Protein AF-A0A4Y5P8I5-F1 (afdb_monomer_lite)

pLDDT: mean 81.87, std 17.93, range [43.19, 98.25]

Sequence (55 aa):
MFNIYPEYSFCPSDFVFAKLPEAYAIFDPIVDVLPIIPLFLFLLAFVWQASVSFR

Secondary structure (DSSP, 8-state):
-----------TT----PPPPGGGGGGHHHHTTGGGHHHHHHHHHHHHHHHTT--

InterPro domains:
  IPR003687 Photosystem II PsbK [MF_00441] (17-55)
  IPR003687 Photosystem II PsbK [NF002715] (16-55)
  IPR003687 Photosystem II PsbK [PF02533] (16-55)
  IPR003687 Photosystem II PsbK [PTHR35325] (3-55)
  IPR037270 Photosystem II PsbK superfamily [SSF161037] (19-55)

Organism: NCBI:txid258993

Radius of gyration: 20.05 Å; chains: 1; bounding box: 36×52×42 Å

Structure (mmCIF, N/CA/C/O backbone):
data_AF-A0A4Y5P8I5-F1
#
_entry.id   AF-A0A4Y5P8I5-F1
#
loop_
_atom_site.group_PDB
_atom_site.id
_atom_site.type_symbol
_atom_site.label_atom_id
_atom_site.label_alt_id
_atom_site.label_comp_id
_atom_site.label_asym_id
_atom_site.label_entity_id
_atom_site.label_seq_id
_atom_site.pdbx_PDB_ins_code
_atom_site.Cartn_x
_atom_site.Cartn_y
_atom_site.Cartn_z
_atom_site.occupancy
_atom_site.B_iso_or_equiv
_atom_site.auth_seq_id
_atom_site.auth_comp_id
_atom_site.auth_asym_id
_atom_site.auth_atom_id
_atom_site.pdbx_PDB_model_num
ATOM 1 N N . MET A 1 1 ? 24.249 42.956 -4.284 1.00 43.19 1 MET A N 1
ATOM 2 C CA . MET A 1 1 ? 23.825 42.024 -3.220 1.00 43.19 1 MET A CA 1
ATOM 3 C C . MET A 1 1 ? 23.022 40.935 -3.913 1.00 43.19 1 MET A C 1
ATOM 5 O O . MET A 1 1 ? 21.880 41.175 -4.274 1.00 43.19 1 MET A O 1
ATOM 9 N N . PHE A 1 2 ? 23.687 39.843 -4.300 1.00 45.47 2 PHE A N 1
ATOM 10 C CA . PHE A 1 2 ? 23.060 38.765 -5.072 1.00 45.47 2 PHE A CA 1
ATOM 11 C C . PHE A 1 2 ? 22.051 38.037 -4.184 1.00 45.47 2 PHE A C 1
ATOM 13 O O . PHE A 1 2 ? 22.371 37.695 -3.049 1.00 45.47 2 PHE A O 1
ATOM 20 N N . ASN A 1 3 ? 20.829 37.870 -4.685 1.00 52.12 3 ASN A N 1
ATOM 21 C CA . ASN A 1 3 ? 19.730 37.282 -3.937 1.00 52.12 3 ASN A CA 1
ATOM 22 C C . ASN A 1 3 ? 19.890 35.757 -3.934 1.00 52.12 3 ASN A C 1
ATOM 24 O O . ASN A 1 3 ? 19.717 35.114 -4.963 1.00 52.12 3 ASN A O 1
ATOM 28 N N . ILE A 1 4 ? 20.281 35.199 -2.788 1.00 62.06 4 ILE A N 1
ATOM 29 C CA . ILE A 1 4 ? 20.605 33.777 -2.590 1.00 62.06 4 ILE A CA 1
ATOM 30 C C . ILE A 1 4 ? 19.377 33.010 -2.080 1.00 62.06 4 ILE A C 1
ATOM 32 O O . ILE A 1 4 ? 19.487 32.171 -1.189 1.00 62.06 4 ILE A O 1
ATOM 36 N N . TYR A 1 5 ? 18.183 33.326 -2.581 1.00 61.09 5 TYR A N 1
ATOM 37 C CA . TYR A 1 5 ? 17.017 32.503 -2.275 1.00 61.09 5 TYR A CA 1
ATOM 38 C C . TYR A 1 5 ? 17.054 31.289 -3.205 1.00 61.09 5 TYR A C 1
ATOM 40 O O . TYR A 1 5 ? 16.926 31.475 -4.415 1.00 61.09 5 TYR A O 1
ATOM 48 N N . PRO A 1 6 ? 17.248 30.058 -2.697 1.00 56.19 6 PRO A N 1
ATOM 49 C CA . PRO A 1 6 ? 16.943 28.894 -3.503 1.00 56.19 6 PRO A CA 1
ATOM 50 C C . PRO A 1 6 ? 15.443 28.958 -3.782 1.00 56.19 6 PRO A C 1
ATOM 52 O O 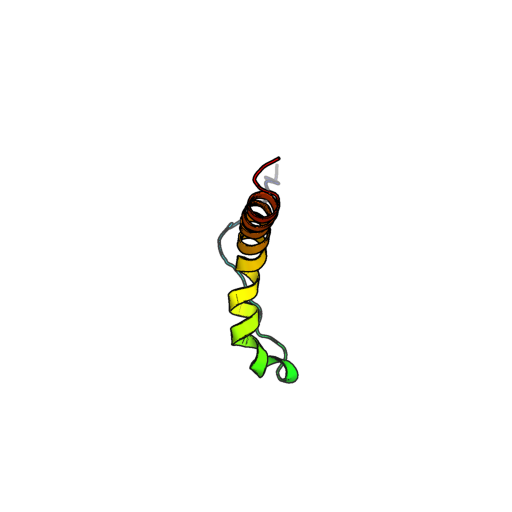. PRO A 1 6 ? 14.644 29.017 -2.847 1.00 56.19 6 PRO A O 1
ATOM 55 N N . GLU A 1 7 ? 15.057 28.994 -5.056 1.00 60.28 7 GLU A N 1
ATOM 56 C CA . GLU A 1 7 ? 13.698 28.644 -5.435 1.00 60.28 7 GLU A CA 1
ATOM 57 C C . GLU A 1 7 ? 13.427 27.268 -4.839 1.00 60.28 7 GLU A C 1
ATOM 59 O O . GLU A 1 7 ? 13.993 26.253 -5.245 1.00 60.28 7 GLU A O 1
ATOM 64 N N . TYR A 1 8 ? 12.573 27.249 -3.829 1.00 58.06 8 TYR A N 1
ATOM 65 C CA . TYR A 1 8 ? 11.892 26.073 -3.322 1.00 58.06 8 TYR A CA 1
ATOM 66 C C . TYR A 1 8 ? 10.952 25.572 -4.429 1.00 58.06 8 TYR A C 1
ATOM 68 O O . TYR A 1 8 ? 9.735 25.583 -4.289 1.00 58.06 8 TYR A O 1
ATOM 76 N N . SER A 1 9 ? 11.518 25.099 -5.544 1.00 50.12 9 SER A N 1
ATOM 77 C CA . SER A 1 9 ? 10.854 24.193 -6.483 1.00 50.12 9 SER A CA 1
ATOM 78 C C . SER A 1 9 ? 10.807 22.802 -5.859 1.00 50.12 9 SER A C 1
ATOM 80 O O . SER A 1 9 ? 11.259 21.806 -6.414 1.00 50.12 9 SER A O 1
ATOM 82 N N . PHE A 1 10 ? 10.253 22.732 -4.653 1.00 56.78 10 PHE A N 1
ATOM 83 C CA . PH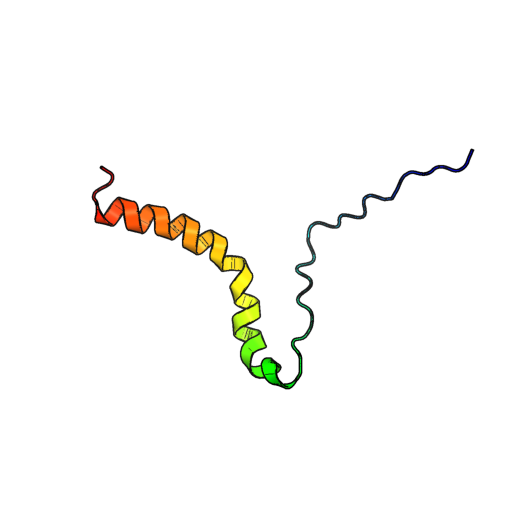E A 1 10 ? 9.601 21.523 -4.213 1.00 56.78 10 PHE A CA 1
ATOM 84 C C . PHE A 1 10 ? 8.246 21.534 -4.910 1.00 56.78 10 PHE A C 1
ATOM 86 O O . PHE A 1 10 ? 7.275 22.059 -4.374 1.00 56.78 10 PHE A O 1
ATOM 93 N N . CYS A 1 11 ? 8.211 21.041 -6.149 1.00 54.97 11 CYS A N 1
ATOM 94 C CA . CYS A 1 11 ? 6.959 20.628 -6.763 1.00 54.97 11 CYS A CA 1
ATOM 95 C C . CYS A 1 11 ? 6.555 19.329 -6.048 1.00 54.97 11 CYS A C 1
ATOM 97 O O . CYS A 1 11 ? 7.181 18.293 -6.291 1.00 54.97 11 CYS A O 1
ATOM 99 N N . PRO A 1 12 ? 5.590 19.343 -5.112 1.00 56.78 12 PRO A N 1
ATOM 100 C CA . PRO A 1 12 ? 5.243 18.173 -4.327 1.00 56.78 12 PRO A CA 1
ATOM 101 C C . PRO A 1 12 ? 4.169 17.381 -5.065 1.00 56.78 12 PRO A C 1
ATOM 103 O O . PRO A 1 12 ? 3.059 17.245 -4.560 1.00 56.78 12 PRO A O 1
ATOM 106 N N . SER A 1 13 ? 4.423 16.932 -6.293 1.00 59.69 13 SER A N 1
ATOM 107 C CA . SER A 1 13 ? 3.373 16.200 -7.019 1.00 59.69 13 SER A CA 1
ATOM 108 C C . SER A 1 13 ? 3.803 15.369 -8.216 1.00 59.69 13 SER A C 1
ATOM 110 O O . SER A 1 13 ? 2.934 14.745 -8.812 1.00 59.69 13 SER A O 1
ATOM 112 N N . ASP A 1 14 ? 5.085 15.288 -8.559 1.00 56.03 14 ASP A N 1
ATOM 113 C CA . ASP A 1 14 ? 5.503 14.324 -9.572 1.00 56.03 14 ASP A CA 1
ATOM 114 C C . ASP A 1 14 ? 6.042 13.095 -8.847 1.00 56.03 14 ASP A C 1
ATOM 116 O O . ASP A 1 14 ? 7.179 13.063 -8.376 1.00 56.03 14 ASP A O 1
ATOM 120 N N . PHE A 1 15 ? 5.196 12.071 -8.717 1.00 59.41 15 PHE A N 1
ATOM 121 C CA . PHE A 1 15 ? 5.652 10.702 -8.495 1.00 59.41 15 PHE A CA 1
ATOM 122 C C . PHE A 1 15 ? 6.530 10.319 -9.697 1.00 59.41 15 PHE A C 1
ATOM 124 O O . PHE A 1 15 ? 6.056 9.724 -10.662 1.00 59.41 15 PHE A O 1
ATOM 131 N N . VAL A 1 16 ? 7.800 10.734 -9.694 1.00 60.03 16 VAL A N 1
ATOM 132 C CA . VAL A 1 16 ? 8.758 10.395 -10.748 1.00 60.03 16 VAL A CA 1
ATOM 133 C C . VAL A 1 16 ? 9.111 8.923 -10.582 1.00 60.03 16 VAL A C 1
ATOM 135 O O . VAL A 1 16 ? 10.077 8.559 -9.912 1.00 60.03 16 VAL A O 1
ATOM 138 N N . PHE A 1 17 ? 8.306 8.059 -11.190 1.00 64.75 17 PHE A N 1
ATOM 139 C CA . PHE A 1 17 ? 8.695 6.684 -11.439 1.00 64.75 17 PHE A CA 1
ATOM 140 C C . PHE A 1 17 ? 9.726 6.683 -12.561 1.00 64.75 17 PHE A C 1
ATOM 142 O O . PHE A 1 17 ? 9.415 6.874 -13.737 1.00 64.75 17 PHE A O 1
ATOM 149 N N . ALA A 1 18 ? 10.993 6.525 -12.184 1.00 73.19 18 ALA A N 1
ATOM 150 C CA . ALA A 1 18 ? 12.037 6.246 -13.152 1.00 73.19 18 ALA A CA 1
ATOM 151 C C . ALA A 1 18 ? 11.743 4.900 -13.830 1.00 73.19 18 ALA A C 1
ATOM 153 O O . ALA A 1 18 ? 11.302 3.955 -13.174 1.00 73.19 18 ALA A O 1
ATOM 154 N N . LYS A 1 19 ? 12.006 4.808 -15.140 1.00 78.94 19 LYS A N 1
ATOM 155 C CA . LYS A 1 19 ? 11.937 3.534 -15.864 1.00 78.94 19 LYS A CA 1
ATOM 156 C C . LYS A 1 19 ? 12.818 2.508 -15.159 1.00 78.94 19 LYS A C 1
ATOM 158 O O . LYS A 1 19 ? 13.984 2.791 -14.870 1.00 78.94 19 LYS A O 1
ATOM 163 N N . LEU A 1 20 ? 12.263 1.326 -14.907 1.00 86.06 20 LEU A N 1
ATOM 164 C CA . LEU A 1 20 ? 13.052 0.220 -14.393 1.00 86.06 20 LEU A CA 1
ATOM 165 C C . LEU A 1 20 ? 14.114 -0.186 -15.431 1.00 86.06 20 LEU A C 1
ATOM 167 O O . LEU A 1 20 ? 13.910 -0.002 -16.637 1.00 86.06 20 LEU A O 1
ATOM 171 N N . PRO A 1 21 ? 15.258 -0.743 -14.995 1.00 90.19 21 PRO A N 1
ATOM 172 C CA . PRO A 1 21 ? 16.204 -1.365 -15.914 1.00 90.19 21 PRO A CA 1
ATOM 173 C C . PRO A 1 21 ? 15.511 -2.455 -16.748 1.00 90.19 21 PRO A C 1
ATOM 175 O O . PRO A 1 21 ? 14.577 -3.091 -16.268 1.00 90.19 21 PRO A O 1
ATOM 178 N N . GLU A 1 22 ? 15.999 -2.725 -17.962 1.00 89.56 22 GLU A N 1
ATOM 179 C CA . GLU A 1 22 ? 15.347 -3.629 -18.932 1.00 89.56 22 GLU A CA 1
ATOM 180 C C . GLU A 1 22 ? 15.014 -5.022 -18.362 1.00 89.56 22 GLU A C 1
ATOM 182 O O . GLU A 1 22 ? 13.936 -5.555 -18.610 1.00 89.56 22 GLU A O 1
ATOM 187 N N . ALA A 1 23 ? 15.883 -5.576 -17.510 1.00 93.81 23 ALA A N 1
ATOM 188 C CA . ALA A 1 23 ? 15.650 -6.860 -16.840 1.00 93.81 23 ALA A CA 1
ATOM 189 C C . ALA A 1 23 ? 14.458 -6.856 -15.857 1.00 93.81 23 ALA A C 1
ATOM 191 O O . ALA A 1 23 ? 13.927 -7.915 -15.530 1.00 93.81 23 ALA A O 1
ATOM 192 N N . TYR A 1 24 ? 14.041 -5.681 -15.381 1.00 92.88 24 TYR A N 1
ATOM 193 C CA . TYR A 1 24 ? 12.955 -5.495 -14.420 1.00 92.88 24 TYR A CA 1
ATOM 194 C C . TYR A 1 24 ? 11.700 -4.867 -15.035 1.00 92.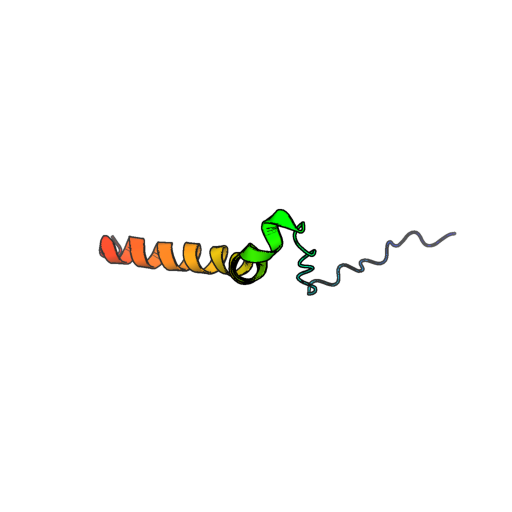88 24 TYR A C 1
ATOM 196 O O . TYR A 1 24 ? 10.719 -4.707 -14.319 1.00 92.88 24 TYR A O 1
ATOM 204 N N . ALA A 1 25 ? 11.683 -4.578 -16.341 1.00 91.56 25 ALA A N 1
ATOM 205 C CA . ALA A 1 25 ? 10.535 -3.964 -17.018 1.00 91.56 25 ALA A CA 1
ATOM 206 C C . ALA A 1 25 ? 9.234 -4.784 -16.880 1.00 91.56 25 ALA A C 1
ATOM 208 O O . ALA A 1 25 ? 8.135 -4.240 -16.887 1.00 91.56 25 ALA A O 1
ATOM 209 N N . ILE A 1 26 ? 9.338 -6.104 -16.678 1.00 94.31 26 ILE A N 1
ATOM 210 C CA . ILE A 1 26 ? 8.182 -6.980 -16.409 1.00 94.31 26 ILE A CA 1
ATOM 211 C C . ILE A 1 26 ? 7.481 -6.606 -15.086 1.00 94.31 26 ILE A C 1
ATOM 213 O O . ILE A 1 26 ? 6.287 -6.851 -14.925 1.00 94.31 26 ILE A O 1
ATOM 217 N N . PHE A 1 27 ? 8.205 -6.001 -14.141 1.00 94.19 27 PHE A N 1
ATOM 218 C CA . PHE A 1 27 ? 7.692 -5.584 -12.837 1.00 94.19 27 PHE A CA 1
ATOM 219 C C . PHE A 1 27 ? 7.192 -4.134 -12.809 1.00 94.19 27 PHE A C 1
ATOM 221 O O . PHE A 1 27 ? 6.726 -3.710 -11.750 1.00 94.19 27 PHE A O 1
ATOM 228 N N . ASP A 1 28 ? 7.227 -3.402 -13.933 1.00 92.12 28 ASP A N 1
ATOM 229 C CA . ASP A 1 28 ? 6.668 -2.043 -14.039 1.00 92.12 28 ASP A CA 1
ATOM 230 C C . ASP A 1 28 ? 5.251 -1.963 -13.417 1.00 92.12 28 ASP A C 1
ATOM 232 O O . ASP A 1 28 ? 5.051 -1.140 -12.520 1.00 92.12 28 ASP A O 1
ATOM 236 N N . PRO A 1 29 ? 4.304 -2.887 -13.717 1.00 91.38 29 PRO A N 1
ATOM 237 C CA . PRO A 1 29 ? 2.954 -2.819 -13.147 1.00 91.38 29 PRO A CA 1
ATOM 238 C C . PRO A 1 29 ? 2.896 -2.994 -11.622 1.00 91.38 29 PRO A C 1
ATOM 240 O O . PRO A 1 29 ? 1.954 -2.537 -10.981 1.00 91.38 29 PRO A O 1
ATOM 243 N N . ILE A 1 30 ? 3.864 -3.695 -11.023 1.00 93.62 30 ILE A N 1
ATOM 244 C CA . ILE A 1 30 ? 3.933 -3.875 -9.565 1.00 93.62 30 ILE A CA 1
ATOM 245 C C . ILE A 1 30 ? 4.455 -2.597 -8.916 1.00 93.62 30 ILE A C 1
ATOM 247 O O . ILE A 1 30 ? 3.920 -2.171 -7.892 1.00 93.62 30 ILE A O 1
ATOM 251 N N . VAL A 1 31 ? 5.480 -1.987 -9.515 1.00 91.12 31 VAL A N 1
ATOM 252 C CA . VAL A 1 31 ? 6.100 -0.753 -9.023 1.00 91.12 31 VAL A CA 1
ATOM 253 C C . VAL A 1 31 ? 5.103 0.402 -9.015 1.00 91.12 31 VAL A C 1
ATOM 255 O O . VAL A 1 31 ? 5.053 1.133 -8.026 1.00 91.12 31 VAL A O 1
ATOM 258 N N . ASP A 1 32 ? 4.225 0.469 -10.014 1.00 90.12 32 ASP A N 1
ATOM 259 C CA . ASP A 1 32 ? 3.125 1.438 -10.081 1.00 90.12 32 ASP A CA 1
ATOM 260 C C . ASP A 1 32 ? 2.164 1.354 -8.877 1.00 90.12 32 ASP A C 1
ATOM 262 O O . ASP A 1 32 ? 1.562 2.352 -8.480 1.00 90.12 32 ASP A O 1
ATOM 266 N N . VAL A 1 33 ? 2.034 0.179 -8.249 1.00 92.06 33 VAL A N 1
ATOM 267 C CA . VAL A 1 33 ? 1.149 -0.045 -7.093 1.00 92.06 33 VAL A CA 1
ATOM 268 C C . VAL A 1 33 ? 1.869 0.192 -5.759 1.00 92.06 33 VAL A C 1
ATOM 270 O O . VAL A 1 33 ? 1.216 0.498 -4.764 1.00 92.06 33 VAL A O 1
ATOM 273 N N . LEU A 1 34 ? 3.204 0.123 -5.697 1.00 92.69 34 LEU A N 1
ATOM 274 C CA . LEU A 1 34 ? 3.963 0.244 -4.440 1.00 92.69 34 LEU A CA 1
ATOM 275 C C . LEU A 1 34 ? 3.663 1.503 -3.596 1.00 92.69 34 LEU A C 1
ATOM 277 O O . LEU A 1 34 ? 3.643 1.369 -2.368 1.00 92.69 34 LEU A O 1
ATOM 281 N N . PRO A 1 35 ? 3.378 2.699 -4.158 1.00 91.00 35 PRO A N 1
ATOM 282 C CA . PRO A 1 35 ? 3.067 3.882 -3.352 1.00 91.00 35 PRO A CA 1
ATOM 283 C C . PRO A 1 35 ? 1.841 3.737 -2.453 1.00 91.00 35 PRO A C 1
ATOM 285 O O . PRO A 1 35 ? 1.700 4.510 -1.509 1.00 91.00 35 PRO A O 1
ATOM 288 N N . ILE A 1 36 ? 0.952 2.773 -2.719 1.00 94.69 36 ILE A N 1
ATOM 289 C CA . ILE A 1 36 ? -0.251 2.555 -1.910 1.00 94.69 36 ILE A CA 1
ATOM 290 C C . ILE A 1 36 ? 0.014 1.722 -0.645 1.00 94.69 36 ILE A C 1
ATOM 292 O O . ILE A 1 36 ? -0.819 1.700 0.260 1.00 94.69 36 ILE A O 1
ATOM 296 N N . ILE A 1 37 ? 1.174 1.058 -0.533 1.00 96.19 37 ILE A N 1
ATOM 297 C CA . ILE A 1 37 ? 1.523 0.191 0.610 1.00 96.19 37 ILE A CA 1
ATOM 298 C C . ILE A 1 37 ? 1.352 0.885 1.975 1.00 96.19 37 ILE A C 1
ATOM 300 O O . ILE A 1 37 ? 0.784 0.254 2.871 1.00 96.19 37 ILE A O 1
ATOM 304 N N . PRO A 1 38 ? 1.760 2.157 2.177 1.00 94.56 38 PRO A N 1
ATOM 305 C CA . PRO A 1 38 ? 1.543 2.847 3.448 1.00 94.56 38 PRO A CA 1
ATOM 306 C C . PRO A 1 38 ? 0.067 2.893 3.870 1.00 94.56 38 PRO A C 1
ATOM 308 O O . PRO A 1 38 ? -0.238 2.734 5.053 1.00 94.56 38 PRO A O 1
ATOM 311 N N . LEU A 1 39 ? -0.859 3.034 2.913 1.00 97.38 39 LEU A N 1
ATOM 312 C CA . LEU A 1 39 ? -2.295 3.008 3.186 1.00 97.38 39 LEU A CA 1
ATOM 313 C C . LEU A 1 39 ? -2.750 1.610 3.619 1.00 97.38 39 LEU A C 1
ATOM 315 O O . LEU A 1 39 ? -3.508 1.486 4.578 1.00 97.38 39 LEU A O 1
ATOM 319 N N . PHE A 1 40 ? -2.259 0.551 2.973 1.00 97.94 40 PHE A N 1
ATOM 320 C CA . PHE A 1 40 ? -2.583 -0.815 3.389 1.00 97.94 40 PHE A CA 1
ATOM 321 C C . PHE A 1 40 ? -2.035 -1.161 4.774 1.00 97.94 40 PHE A C 1
ATOM 323 O O . PHE A 1 40 ? -2.733 -1.831 5.526 1.00 97.94 40 PHE A O 1
ATOM 330 N N . LEU A 1 41 ? -0.851 -0.676 5.158 1.00 97.06 41 LEU A N 1
ATOM 331 C CA . LEU A 1 41 ? -0.328 -0.866 6.517 1.00 97.06 41 LEU A CA 1
ATOM 332 C C . LEU A 1 41 ? -1.165 -0.126 7.566 1.00 97.06 41 LEU A C 1
ATOM 334 O O . LEU A 1 41 ? -1.435 -0.670 8.637 1.00 97.06 41 LEU A O 1
ATOM 338 N N . PHE A 1 42 ? -1.630 1.082 7.246 1.00 97.56 42 PHE A N 1
ATOM 339 C CA . PHE A 1 42 ? -2.571 1.811 8.093 1.00 97.56 42 PHE A CA 1
ATOM 340 C C . PHE A 1 42 ? -3.891 1.044 8.262 1.00 97.56 42 PHE A C 1
ATOM 342 O O . PHE A 1 42 ? -4.345 0.843 9.386 1.00 97.56 42 PHE A O 1
ATOM 349 N N . LEU A 1 43 ? -4.481 0.548 7.170 1.00 98.25 43 LEU A N 1
ATOM 350 C CA . LEU A 1 43 ? -5.708 -0.255 7.216 1.00 98.25 43 LEU A CA 1
ATOM 351 C C . LEU A 1 43 ? -5.501 -1.590 7.945 1.00 98.25 43 LEU A C 1
ATOM 353 O O . LEU A 1 43 ? -6.378 -2.035 8.687 1.00 98.25 43 LEU A O 1
ATOM 357 N N . LEU A 1 44 ? -4.328 -2.205 7.794 1.00 98.00 44 LEU A N 1
ATOM 358 C CA . LEU A 1 44 ? -3.963 -3.436 8.486 1.00 98.00 44 LEU A CA 1
ATOM 359 C C . LEU A 1 44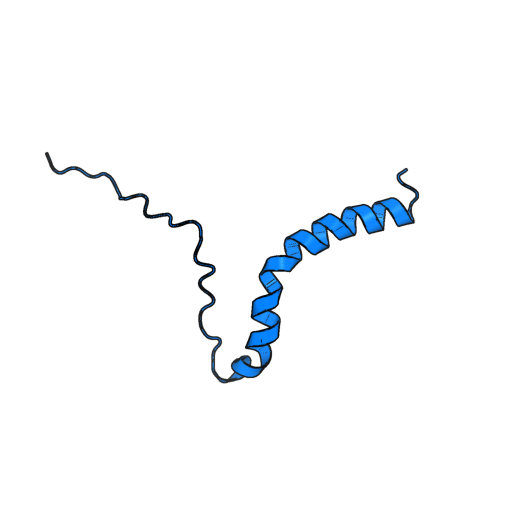 ? -3.974 -3.257 10.007 1.00 98.00 44 LEU A C 1
ATOM 361 O O . LEU A 1 44 ? -4.357 -4.190 10.705 1.00 98.00 44 LEU A O 1
ATOM 365 N N . ALA A 1 45 ? -3.640 -2.075 10.533 1.00 97.44 45 ALA A N 1
ATOM 366 C CA . ALA A 1 45 ? -3.747 -1.803 11.967 1.00 97.44 45 ALA A CA 1
ATOM 367 C C . ALA A 1 45 ? -5.191 -1.964 12.480 1.00 97.44 45 ALA A C 1
ATOM 369 O O . ALA A 1 45 ? -5.403 -2.525 13.555 1.00 97.44 45 ALA A O 1
ATOM 370 N N . PHE A 1 46 ? -6.193 -1.559 11.692 1.00 97.75 46 PHE A N 1
ATOM 371 C CA . PHE A 1 46 ? -7.607 -1.752 12.034 1.00 97.75 46 PHE A CA 1
ATOM 372 C C . PHE A 1 46 ? -8.050 -3.199 11.873 1.00 97.75 46 PHE A C 1
ATOM 374 O O . PHE A 1 46 ? -8.799 -3.690 12.709 1.00 97.75 46 PHE A O 1
ATOM 381 N N . VAL A 1 47 ? -7.577 -3.899 10.838 1.00 97.88 47 VAL A N 1
ATOM 382 C CA . VAL A 1 47 ? -7.833 -5.341 10.677 1.00 97.88 47 VAL A CA 1
ATOM 383 C C . VAL A 1 47 ? -7.259 -6.115 11.862 1.00 97.88 47 VAL A C 1
ATOM 385 O O . VAL A 1 47 ? -7.929 -6.975 12.433 1.00 97.88 47 VAL A O 1
ATOM 388 N N . TRP A 1 48 ? -6.040 -5.772 12.275 1.00 98.06 48 TRP A N 1
ATOM 389 C CA . TRP A 1 48 ? -5.391 -6.355 13.439 1.00 98.06 48 TRP A CA 1
ATOM 390 C C . TRP A 1 48 ? -6.196 -6.087 14.710 1.00 98.06 48 TRP A C 1
ATOM 392 O O . TRP A 1 48 ? -6.568 -7.029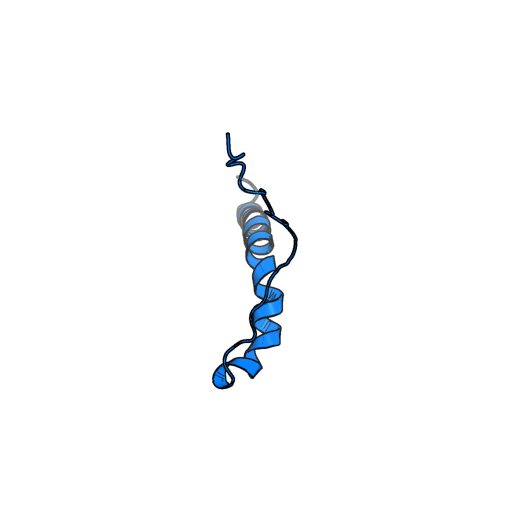 15.408 1.00 98.06 48 TRP A O 1
ATOM 402 N N . GLN A 1 49 ? -6.555 -4.832 14.972 1.00 97.56 49 GLN A N 1
ATOM 403 C CA . GLN A 1 49 ? -7.374 -4.487 16.132 1.00 97.56 49 GLN A CA 1
ATOM 404 C C . GLN A 1 49 ? -8.752 -5.162 16.110 1.00 97.56 49 GLN A C 1
ATOM 406 O O . GLN A 1 49 ? -9.186 -5.706 17.124 1.00 97.56 49 GLN A O 1
ATOM 411 N N . ALA A 1 50 ? -9.404 -5.248 14.951 1.00 97.38 50 ALA A N 1
ATOM 412 C CA . ALA A 1 50 ? -10.667 -5.962 14.791 1.00 97.38 50 ALA A CA 1
ATOM 413 C C . ALA A 1 50 ? -10.536 -7.458 15.121 1.00 97.38 50 ALA A C 1
ATOM 415 O O . ALA A 1 50 ? -11.420 -8.014 15.775 1.00 97.38 50 ALA A O 1
ATOM 416 N N . SER A 1 51 ? -9.420 -8.100 14.750 1.00 97.62 51 SER A N 1
ATOM 417 C CA . SER A 1 51 ? -9.178 -9.522 15.039 1.00 97.62 51 SER A CA 1
ATOM 418 C C . SER A 1 51 ? -9.045 -9.832 16.535 1.00 97.62 51 SER A C 1
ATOM 420 O O . SER A 1 51 ? -9.384 -10.933 16.964 1.00 97.62 51 SER A O 1
ATOM 422 N N . VAL A 1 52 ? -8.630 -8.849 17.341 1.00 96.81 52 VAL A N 1
ATOM 423 C CA . VAL A 1 52 ? -8.569 -8.953 18.809 1.00 96.81 52 VAL A CA 1
ATOM 424 C C . VAL A 1 52 ? -9.737 -8.251 19.512 1.00 96.81 52 VAL A C 1
ATOM 426 O O . VAL A 1 52 ? -9.741 -8.168 20.736 1.00 96.81 52 VAL A O 1
ATOM 429 N N . SER A 1 53 ? -10.770 -7.834 18.770 1.00 95.75 53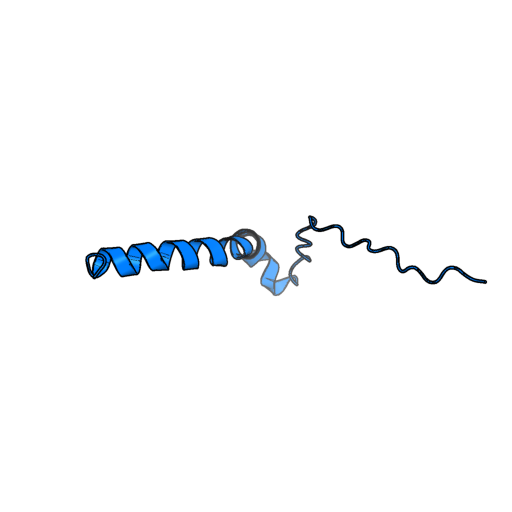 SER A N 1
ATOM 430 C CA . SER A 1 53 ? -11.988 -7.174 19.276 1.00 95.75 53 SER A CA 1
ATOM 431 C C . SER A 1 53 ? -11.798 -5.756 19.840 1.00 95.75 53 SER A C 1
ATOM 433 O O . SER A 1 53 ? -12.561 -5.369 20.720 1.00 95.75 53 SER A O 1
ATOM 435 N N . PHE A 1 54 ? -10.821 -4.985 19.343 1.00 93.38 54 PHE A N 1
ATOM 436 C CA . PHE A 1 54 ? -10.528 -3.612 19.802 1.00 93.38 54 PHE A CA 1
ATOM 437 C C . PHE A 1 54 ? -10.375 -3.514 21.329 1.00 93.38 54 PHE A C 1
ATOM 439 O O . PHE A 1 54 ? -10.972 -2.654 21.978 1.00 93.38 54 PHE A O 1
ATOM 446 N N . ARG A 1 55 ? -9.624 -4.461 21.894 1.00 85.62 55 ARG A N 1
ATOM 447 C CA . ARG A 1 55 ? -9.265 -4.481 23.315 1.00 85.62 55 ARG A CA 1
ATOM 448 C C . ARG A 1 55 ? -8.110 -3.538 23.606 1.00 85.62 55 ARG A C 1
ATOM 450 O O . ARG A 1 55 ? -7.223 -3.427 22.732 1.00 85.62 55 ARG A O 1
#

Foldseek 3Di:
DDDPDPPPPPPVDDPPPDQDPPVCNVCVVVVVCVVCVVVVVVVVVVVVCVVVPVD